Protein AF-A0A3P4AUS5-F1 (afdb_monomer)

Sequence (154 aa):
MVVGLLFYLLLSRSGPLGFLNLLYTPWAMVLAEATLAFPLIAAFVLSGARGRVEEVRLLVRSLGGKERHVLPTLLAESRRTLAAALAAGFGGAISEVGAATLVGGDIRHHTRVLTTAIVVETRMGELQAALALGAVLLGIALLVTAFLVILERE

Organism: Thermus thermophilus (NCBI:txid274)

pLDDT: mean 90.95, std 5.17, range [55.0, 97.75]

Radius of gyration: 19.92 Å; Cα contacts (8 Å, |Δi|>4): 183; chains: 1; bounding box: 56×40×46 Å

Mean predicted aligned error: 5.16 Å

Solvent-accessible surface area (backbone atoms only — not comparable to full-atom values): 7970 Å² total; per-residue (Å²): 84,71,64,15,52,51,50,32,53,35,28,32,79,91,20,94,48,13,91,69,65,42,56,51,30,61,68,44,28,51,54,49,42,48,62,62,22,43,64,54,24,49,51,41,38,52,65,64,39,67,78,45,55,62,57,44,43,51,54,36,47,75,73,73,45,57,78,84,54,33,60,61,49,44,52,65,73,37,45,43,41,47,32,53,16,48,41,52,20,47,58,54,43,74,67,50,39,48,30,43,40,59,23,12,62,54,35,81,98,69,32,50,44,71,58,45,47,30,53,50,30,48,72,73,65,40,50,69,61,18,49,52,49,48,53,52,51,49,51,52,53,50,52,54,43,51,52,37,54,52,64,42,72,110

Secondary structure (DSSP, 8-state):
-HHHHHHHHHHSTTSTTGGG--TTSHHHHHHHHHHHHHHHHHHHHHHHHTTHHHHHHHHHHHTT--GGGHHHHHHHHTHHHHHHHHHHHHHHHHT--HHHHHHHTT-TTTT--HHHHHHHHHHHT-HHHHHHHHHHHHHHHHHHHHHHHHHHH-

Structure (mmCIF, N/CA/C/O backbone):
data_AF-A0A3P4AUS5-F1
#
_entry.id   AF-A0A3P4AUS5-F1
#
loop_
_atom_site.group_PDB
_atom_site.id
_atom_site.type_symbol
_atom_site.label_atom_id
_atom_site.label_alt_id
_atom_site.label_comp_id
_atom_site.label_asym_id
_atom_site.label_entity_id
_atom_site.label_seq_id
_atom_site.pdbx_PDB_ins_code
_atom_site.Cartn_x
_atom_site.Cartn_y
_atom_site.Cartn_z
_atom_site.occupancy
_atom_site.B_iso_or_equiv
_atom_site.auth_seq_id
_atom_site.auth_comp_id
_atom_site.auth_asym_id
_atom_site.auth_atom_id
_atom_site.pdbx_PDB_model_num
ATOM 1 N N . MET A 1 1 ? 8.077 -9.382 -1.135 1.00 78.38 1 MET A N 1
ATOM 2 C CA . MET A 1 1 ? 8.460 -10.448 -2.119 1.00 78.38 1 MET A CA 1
ATOM 3 C C . MET A 1 1 ? 7.556 -11.686 -2.137 1.00 78.38 1 MET A C 1
ATOM 5 O O . MET A 1 1 ? 7.033 -11.974 -3.205 1.00 78.38 1 MET A O 1
ATOM 9 N N . VAL A 1 2 ? 7.356 -12.426 -1.032 1.00 90.94 2 VAL A N 1
ATOM 10 C CA . VAL A 1 2 ? 6.570 -13.690 -1.053 1.00 90.94 2 VAL A CA 1
ATOM 11 C C . VAL A 1 2 ? 5.146 -13.488 -1.582 1.00 90.94 2 VAL A C 1
ATOM 13 O O . VAL A 1 2 ? 4.702 -14.241 -2.441 1.00 90.94 2 VAL A O 1
ATOM 16 N N . VAL A 1 3 ? 4.461 -12.427 -1.144 1.00 90.44 3 VAL A N 1
ATOM 17 C CA . VAL A 1 3 ? 3.119 -12.086 -1.650 1.00 90.44 3 VAL A CA 1
ATOM 18 C C . VAL A 1 3 ? 3.142 -11.812 -3.156 1.00 90.44 3 VAL A C 1
ATOM 20 O O . VAL A 1 3 ? 2.309 -12.336 -3.881 1.00 90.44 3 VAL A O 1
ATOM 23 N N . GLY A 1 4 ? 4.137 -11.073 -3.654 1.00 90.50 4 GLY A N 1
ATOM 24 C CA . GLY A 1 4 ? 4.303 -10.827 -5.089 1.00 90.50 4 GLY A CA 1
ATOM 25 C C . GLY A 1 4 ? 4.496 -12.107 -5.905 1.00 90.50 4 GLY A C 1
ATOM 26 O O . GLY A 1 4 ? 3.896 -12.253 -6.965 1.00 90.50 4 GLY A O 1
ATOM 27 N N . LEU A 1 5 ? 5.280 -13.062 -5.391 1.00 93.19 5 LEU A N 1
ATOM 28 C CA . LEU A 1 5 ? 5.452 -14.373 -6.023 1.00 93.19 5 LEU A CA 1
ATOM 29 C C . LEU A 1 5 ? 4.144 -15.170 -6.027 1.00 93.19 5 LEU A C 1
ATOM 31 O O . LEU A 1 5 ? 3.797 -15.776 -7.035 1.00 93.19 5 LEU A O 1
ATOM 35 N N . LEU A 1 6 ? 3.403 -15.147 -4.921 1.00 93.50 6 LEU A N 1
ATOM 36 C CA . LEU A 1 6 ? 2.103 -15.802 -4.826 1.00 93.50 6 LEU A CA 1
ATOM 37 C C . LEU A 1 6 ? 1.121 -15.226 -5.855 1.00 93.50 6 LEU A C 1
ATOM 39 O O . LEU A 1 6 ? 0.515 -15.986 -6.605 1.00 93.50 6 LEU A O 1
ATOM 43 N N . PHE A 1 7 ? 1.027 -13.899 -5.964 1.00 93.44 7 PHE A N 1
ATOM 44 C CA . PHE A 1 7 ? 0.210 -13.244 -6.989 1.00 93.44 7 PHE A CA 1
ATOM 45 C C . PHE A 1 7 ? 0.673 -13.599 -8.404 1.00 93.44 7 PHE A C 1
ATOM 47 O O . PHE A 1 7 ? -0.159 -13.935 -9.242 1.00 93.44 7 PHE A O 1
ATOM 54 N N . TYR A 1 8 ? 1.984 -13.597 -8.662 1.00 92.75 8 TYR A N 1
ATOM 55 C CA . TYR A 1 8 ? 2.539 -14.019 -9.946 1.00 92.75 8 TYR A CA 1
ATOM 56 C C . TYR A 1 8 ? 2.117 -15.450 -10.305 1.00 92.75 8 TYR A C 1
ATOM 58 O O . TYR A 1 8 ? 1.628 -15.682 -11.404 1.00 92.75 8 TYR A O 1
ATOM 66 N N . LEU A 1 9 ? 2.241 -16.408 -9.381 1.00 93.38 9 LEU A N 1
ATOM 67 C CA . LEU A 1 9 ? 1.859 -17.804 -9.618 1.00 93.38 9 LEU A CA 1
ATOM 68 C C . LEU A 1 9 ? 0.351 -17.977 -9.829 1.00 93.38 9 LEU A C 1
ATOM 70 O O . LEU A 1 9 ? -0.054 -18.780 -10.665 1.00 93.38 9 LEU A O 1
ATOM 74 N N . LEU A 1 10 ? -0.479 -17.222 -9.103 1.00 93.00 10 LEU A N 1
ATOM 75 C CA . LEU A 1 10 ? -1.935 -17.276 -9.246 1.00 93.00 10 LEU A CA 1
ATOM 76 C C . LEU A 1 10 ? -2.414 -16.706 -10.587 1.00 93.00 10 LEU A C 1
ATOM 78 O O . LEU A 1 10 ? -3.289 -17.299 -11.216 1.00 93.00 10 LEU A O 1
ATOM 82 N N . LEU A 1 11 ? -1.853 -15.567 -10.998 1.00 91.62 11 LEU A N 1
ATOM 83 C CA . LEU A 1 11 ? -2.266 -14.784 -12.170 1.00 91.62 11 LEU A CA 1
ATOM 84 C C . LEU A 1 11 ? -1.511 -15.146 -13.452 1.00 91.62 11 LEU A C 1
ATOM 86 O O . LEU A 1 11 ? -1.905 -14.715 -14.537 1.00 91.62 11 LEU A O 1
ATOM 90 N N . SER A 1 12 ? -0.419 -15.904 -13.344 1.00 91.19 12 SER A N 1
ATOM 91 C CA . SER A 1 12 ? 0.294 -16.448 -14.498 1.00 91.19 12 SER A CA 1
ATOM 92 C C . SER A 1 12 ? -0.643 -17.294 -15.356 1.00 91.19 12 SER A C 1
ATOM 94 O O . SER A 1 12 ? -1.617 -17.857 -14.862 1.00 91.19 12 SER A O 1
ATOM 96 N N . ARG A 1 13 ? -0.336 -17.423 -16.650 1.00 86.44 13 ARG A N 1
ATOM 97 C CA . ARG A 1 13 ? -1.149 -18.191 -17.611 1.00 86.44 13 ARG A CA 1
ATOM 98 C C . ARG A 1 13 ? -1.432 -19.626 -17.167 1.00 86.44 13 ARG A C 1
ATOM 100 O O . ARG A 1 13 ? -2.506 -20.137 -17.451 1.00 86.44 13 ARG A O 1
ATOM 107 N N . SER A 1 14 ? -0.483 -20.253 -16.478 1.00 85.88 14 SER A N 1
ATOM 108 C CA . SER A 1 14 ? -0.623 -21.615 -15.942 1.00 85.88 14 SER A CA 1
ATOM 109 C C . SER A 1 14 ? -1.235 -21.652 -14.535 1.00 85.88 14 SER A C 1
ATOM 111 O O . SER A 1 14 ? -1.387 -22.724 -13.956 1.00 85.88 14 SER A O 1
ATOM 113 N N . GLY A 1 15 ? -1.523 -20.486 -13.961 1.00 90.12 15 GLY A N 1
ATOM 114 C CA . GLY A 1 15 ? -2.095 -20.321 -12.637 1.00 90.12 15 GLY A CA 1
ATOM 115 C C . GLY A 1 15 ? -3.618 -20.476 -12.627 1.00 90.12 15 GLY A C 1
ATOM 116 O O . GLY A 1 15 ? -4.277 -20.303 -13.655 1.00 90.12 15 GLY A O 1
ATOM 117 N N . PRO A 1 16 ? -4.211 -20.751 -11.454 1.00 90.75 16 PRO A N 1
ATOM 118 C CA . PRO A 1 16 ? -5.655 -20.944 -11.301 1.00 90.75 16 PRO A CA 1
ATOM 119 C C . PRO A 1 16 ? -6.488 -19.720 -11.707 1.00 90.75 16 PRO A C 1
ATOM 121 O O . PRO A 1 16 ? -7.627 -19.875 -12.136 1.00 90.75 16 PRO A O 1
ATOM 124 N N . LEU A 1 17 ? -5.932 -18.508 -11.593 1.00 91.50 17 LEU A N 1
ATOM 125 C CA . LEU A 1 17 ? -6.570 -17.248 -11.991 1.00 91.50 17 LEU A CA 1
ATOM 126 C C . LEU A 1 17 ? -6.002 -16.699 -13.311 1.00 91.50 17 LEU A C 1
ATOM 128 O O . LEU A 1 17 ? -6.302 -15.566 -13.689 1.00 91.50 17 LEU A O 1
ATOM 132 N N . GLY A 1 18 ? -5.213 -17.494 -14.042 1.00 87.12 18 GLY A N 1
ATOM 133 C CA . GLY A 1 18 ? -4.581 -17.090 -15.300 1.00 87.12 18 GLY A CA 1
ATOM 134 C C . GLY A 1 18 ? -5.572 -16.699 -16.397 1.00 87.12 18 GLY A C 1
ATOM 135 O O . GLY A 1 18 ? -5.265 -15.856 -17.239 1.00 87.12 18 GLY A O 1
ATOM 136 N N . PHE A 1 19 ? -6.797 -17.235 -16.351 1.00 90.25 19 PHE A N 1
ATOM 137 C CA . PHE A 1 19 ? -7.873 -16.892 -17.287 1.00 90.25 19 PHE A CA 1
ATOM 138 C C . PHE A 1 19 ? -8.279 -15.408 -17.234 1.00 90.25 19 PHE A C 1
ATOM 140 O O . PHE A 1 19 ? -8.819 -14.890 -18.210 1.00 90.25 19 PHE A O 1
ATOM 147 N N . LEU A 1 20 ? -7.995 -14.709 -16.127 1.00 89.56 20 LEU A N 1
ATOM 148 C CA . LEU A 1 20 ? -8.304 -13.287 -15.966 1.00 89.56 20 LEU A CA 1
ATOM 149 C C . LEU A 1 20 ? -7.349 -12.369 -16.745 1.00 89.56 20 LEU A C 1
ATOM 151 O O . LEU A 1 20 ? -7.676 -11.202 -16.934 1.00 89.56 20 LEU A O 1
ATOM 155 N N . ASN A 1 21 ? -6.186 -12.863 -17.195 1.00 88.50 21 ASN A N 1
ATOM 156 C CA . ASN A 1 21 ? -5.168 -12.085 -17.924 1.00 88.50 21 ASN A CA 1
ATOM 157 C C . ASN A 1 21 ? -4.789 -10.746 -17.247 1.00 88.50 21 ASN A C 1
ATOM 159 O O . ASN A 1 21 ? -4.479 -9.763 -17.913 1.00 88.50 21 ASN A O 1
ATOM 163 N N . LEU A 1 22 ? -4.815 -10.708 -15.912 1.00 90.62 22 LEU A N 1
ATOM 164 C CA . LEU A 1 22 ? -4.553 -9.503 -15.116 1.00 90.62 22 LEU A CA 1
ATOM 165 C C . LEU A 1 22 ? -3.063 -9.291 -14.799 1.00 90.62 22 LEU A C 1
ATOM 167 O O . LEU A 1 22 ? -2.695 -8.234 -14.288 1.00 90.62 22 LEU A O 1
ATOM 171 N N . LEU A 1 23 ? -2.195 -10.269 -15.067 1.00 90.81 23 LEU A N 1
ATOM 172 C CA . LEU A 1 23 ? -0.756 -10.119 -14.845 1.00 90.81 23 LEU A CA 1
ATOM 173 C C . LEU A 1 23 ? -0.194 -8.974 -15.709 1.00 90.81 23 LEU A C 1
ATOM 175 O O . LEU A 1 23 ? -0.603 -8.811 -16.855 1.00 90.81 23 LEU A O 1
ATOM 179 N N . TYR A 1 24 ? 0.742 -8.194 -15.162 1.00 92.56 24 TYR A N 1
ATOM 180 C CA . TYR A 1 24 ? 1.310 -6.995 -15.794 1.00 92.56 24 TYR A CA 1
ATOM 181 C C . TYR A 1 24 ? 0.316 -5.851 -16.017 1.00 92.56 24 TYR A C 1
ATOM 183 O O . TYR A 1 24 ? 0.500 -5.022 -16.907 1.00 92.56 24 TYR A O 1
ATOM 191 N N . THR A 1 25 ? -0.715 -5.771 -15.173 1.00 93.56 25 THR A N 1
ATOM 192 C CA . THR A 1 25 ? -1.649 -4.641 -15.142 1.00 93.56 25 THR A CA 1
ATOM 193 C C . THR A 1 25 ? -1.541 -3.863 -13.826 1.00 93.56 25 THR A C 1
ATOM 195 O O . THR A 1 25 ? -1.232 -4.457 -12.785 1.00 93.56 25 THR A O 1
ATOM 198 N N . PRO A 1 26 ? -1.875 -2.556 -13.819 1.00 92.81 26 PRO A N 1
ATOM 199 C CA . PRO A 1 26 ? -1.961 -1.772 -12.586 1.00 92.81 26 PRO A CA 1
ATOM 200 C C . PRO A 1 26 ? -2.940 -2.365 -11.563 1.00 92.81 26 PRO A C 1
ATOM 202 O O . PRO A 1 26 ? -2.703 -2.296 -10.362 1.00 92.81 26 PRO A O 1
ATOM 205 N N . TRP A 1 27 ? -4.016 -3.011 -12.023 1.00 93.44 27 TRP A N 1
ATOM 206 C CA . TRP A 1 27 ? -4.994 -3.658 -11.145 1.00 93.44 27 TRP A CA 1
ATOM 207 C C . TRP A 1 27 ? -4.382 -4.784 -10.316 1.00 93.44 27 TRP A C 1
ATOM 209 O O . TRP A 1 27 ? -4.601 -4.849 -9.107 1.00 93.44 27 TRP A O 1
ATOM 219 N N . ALA A 1 28 ? -3.581 -5.650 -10.938 1.00 93.25 28 ALA A N 1
ATOM 220 C CA . ALA A 1 28 ? -2.899 -6.712 -10.209 1.00 93.25 28 ALA A CA 1
ATOM 221 C C . ALA A 1 28 ? -1.865 -6.155 -9.217 1.00 93.25 28 ALA A C 1
ATOM 223 O O . ALA A 1 28 ? -1.732 -6.696 -8.118 1.00 93.25 28 ALA A O 1
ATOM 224 N N . MET A 1 29 ? -1.183 -5.057 -9.567 1.00 94.12 29 MET A N 1
ATOM 225 C CA . MET A 1 29 ? -0.257 -4.371 -8.658 1.00 94.12 29 MET A CA 1
ATOM 226 C C . MET A 1 29 ? -0.979 -3.849 -7.413 1.00 94.12 29 MET A C 1
ATOM 228 O O . MET A 1 29 ? -0.569 -4.169 -6.300 1.00 94.12 29 MET A O 1
ATOM 232 N N . VAL A 1 30 ? -2.100 -3.141 -7.591 1.00 94.12 30 VAL A N 1
ATOM 233 C CA . VAL A 1 30 ? -2.903 -2.607 -6.478 1.00 94.12 30 VAL A CA 1
ATOM 234 C C . VAL A 1 30 ? -3.386 -3.724 -5.555 1.00 94.12 30 VAL A C 1
ATOM 236 O O . VAL A 1 30 ? -3.314 -3.580 -4.339 1.00 94.12 30 VAL A O 1
ATOM 239 N N . LEU A 1 31 ? -3.841 -4.859 -6.095 1.00 94.31 31 LEU A N 1
ATOM 240 C CA . LEU A 1 31 ? -4.274 -5.993 -5.270 1.00 94.31 31 LEU A CA 1
ATOM 241 C C . LEU A 1 31 ? -3.119 -6.607 -4.467 1.00 94.31 31 LEU A C 1
ATOM 243 O O . LEU A 1 31 ? -3.293 -6.939 -3.290 1.00 94.31 31 LEU A O 1
ATOM 247 N N . ALA A 1 32 ? -1.942 -6.745 -5.080 1.00 93.62 32 ALA A N 1
ATOM 248 C CA . ALA A 1 32 ? -0.761 -7.270 -4.404 1.00 93.62 32 ALA A CA 1
ATOM 249 C C . ALA A 1 32 ? -0.287 -6.329 -3.282 1.00 93.62 32 ALA A C 1
ATOM 251 O O . ALA A 1 32 ? -0.023 -6.784 -2.167 1.00 93.62 32 ALA A O 1
ATOM 252 N N . GLU A 1 33 ? -0.235 -5.021 -3.545 1.00 93.94 33 GLU A N 1
ATOM 253 C CA . GLU A 1 33 ? 0.137 -4.000 -2.559 1.00 93.94 33 GLU A CA 1
ATOM 254 C C . GLU A 1 33 ? -0.900 -3.870 -1.441 1.00 93.94 33 GLU A C 1
ATOM 256 O O . GLU A 1 33 ? -0.534 -3.836 -0.268 1.00 93.94 33 GLU A O 1
ATOM 261 N N . ALA A 1 34 ? -2.195 -3.893 -1.766 1.00 94.69 34 ALA A N 1
ATOM 262 C CA . ALA A 1 34 ? -3.262 -3.881 -0.770 1.00 94.69 34 ALA A CA 1
ATOM 263 C C . ALA A 1 34 ? -3.166 -5.095 0.161 1.00 94.69 34 ALA A C 1
ATOM 265 O O . ALA A 1 34 ? -3.301 -4.952 1.374 1.00 94.69 34 ALA A O 1
ATOM 266 N N . THR A 1 35 ? -2.864 -6.278 -0.383 1.00 94.81 35 THR A N 1
ATOM 267 C CA . THR A 1 35 ? -2.675 -7.499 0.416 1.00 94.81 35 THR A CA 1
ATOM 268 C C . THR A 1 35 ? -1.482 -7.382 1.367 1.00 94.81 35 THR A C 1
ATOM 270 O O . THR A 1 35 ? -1.540 -7.885 2.488 1.00 94.81 35 THR A O 1
ATOM 273 N N . LEU A 1 36 ? -0.410 -6.700 0.953 1.00 91.94 36 LEU A N 1
ATOM 274 C CA . LEU A 1 36 ? 0.758 -6.433 1.798 1.00 91.94 36 LEU A CA 1
ATOM 275 C C . LEU A 1 36 ? 0.479 -5.382 2.879 1.00 91.94 36 LEU A C 1
ATOM 277 O O . LEU A 1 36 ? 0.875 -5.566 4.029 1.00 91.94 36 LEU A O 1
ATOM 281 N N . ALA A 1 37 ? -0.215 -4.300 2.528 1.00 93.31 37 ALA A N 1
ATOM 282 C CA . ALA A 1 37 ? -0.524 -3.211 3.449 1.00 93.31 37 ALA A CA 1
ATOM 283 C C . ALA A 1 37 ? -1.621 -3.585 4.460 1.00 93.31 37 ALA A C 1
ATOM 285 O O . ALA A 1 37 ? -1.609 -3.104 5.594 1.00 93.31 37 ALA A O 1
ATOM 286 N N . PHE A 1 38 ? -2.554 -4.464 4.084 1.00 94.56 38 PHE A N 1
ATOM 287 C CA . PHE A 1 38 ? -3.702 -4.851 4.903 1.00 94.56 38 PHE A CA 1
ATOM 288 C C . PHE A 1 38 ? -3.347 -5.332 6.320 1.00 94.56 38 PHE A C 1
ATOM 290 O O . PHE A 1 38 ? -3.880 -4.752 7.267 1.00 94.56 38 PHE A O 1
ATOM 297 N N . PRO A 1 39 ? -2.467 -6.335 6.535 1.00 93.12 39 PRO A N 1
ATOM 298 C CA . PRO A 1 39 ? -2.155 -6.806 7.885 1.00 93.12 39 PRO A CA 1
ATOM 299 C C . PRO A 1 39 ? -1.489 -5.726 8.741 1.00 93.12 39 PRO A C 1
ATOM 301 O O . PRO A 1 39 ? -1.735 -5.671 9.945 1.00 93.12 39 PRO A O 1
ATOM 304 N N . LEU A 1 40 ? -0.692 -4.844 8.128 1.00 91.50 40 LEU A N 1
ATOM 305 C CA . LEU A 1 40 ? -0.062 -3.726 8.820 1.00 91.50 40 LEU A CA 1
ATOM 306 C C . LEU A 1 40 ? -1.127 -2.738 9.310 1.00 91.50 40 LEU A C 1
ATOM 308 O O . LEU A 1 40 ? -1.212 -2.467 10.505 1.00 91.50 40 LEU A O 1
ATOM 312 N N . ILE A 1 41 ? -2.002 -2.276 8.414 1.00 93.69 41 ILE A N 1
ATOM 313 C CA . ILE A 1 41 ? -3.101 -1.362 8.756 1.00 93.69 41 ILE A CA 1
ATOM 314 C C . ILE A 1 41 ? -4.016 -2.002 9.808 1.00 93.69 41 ILE A C 1
ATOM 316 O O . ILE A 1 41 ? -4.331 -1.377 10.820 1.00 93.69 41 ILE A O 1
ATOM 320 N N . ALA A 1 42 ? -4.402 -3.266 9.617 1.00 92.19 42 ALA A N 1
ATOM 321 C CA . ALA A 1 42 ? -5.268 -3.993 10.537 1.00 92.19 42 ALA A CA 1
ATOM 322 C C . ALA A 1 42 ? -4.656 -4.103 11.941 1.00 92.19 42 ALA A C 1
ATOM 324 O O . ALA A 1 42 ? -5.361 -3.891 12.926 1.00 92.19 42 ALA A O 1
ATOM 325 N N . ALA A 1 43 ? -3.353 -4.380 12.050 1.00 90.75 43 ALA A N 1
ATOM 326 C CA . ALA A 1 43 ? -2.664 -4.445 13.335 1.00 90.75 43 ALA A CA 1
ATOM 327 C C . ALA A 1 43 ? -2.689 -3.096 14.073 1.00 90.75 43 ALA A C 1
ATOM 329 O O . ALA A 1 43 ? -3.003 -3.058 15.265 1.00 90.75 43 ALA A O 1
ATOM 330 N N . PHE A 1 44 ? -2.427 -1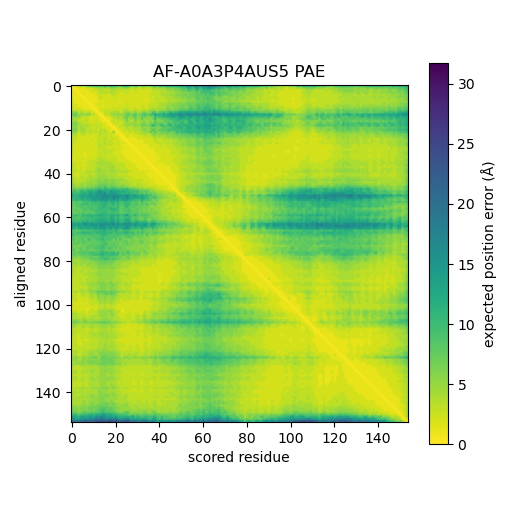.990 13.370 1.00 89.50 44 PHE A N 1
ATOM 331 C CA . PHE A 1 44 ? -2.479 -0.645 13.950 1.00 89.50 44 PHE A CA 1
ATOM 332 C C . PHE A 1 44 ? -3.894 -0.258 14.393 1.00 89.50 44 PHE A C 1
ATOM 334 O O . PHE A 1 44 ? -4.081 0.215 15.517 1.00 89.50 44 PHE A O 1
ATOM 341 N N . VAL A 1 45 ? -4.899 -0.518 13.553 1.00 89.38 45 VAL A N 1
ATOM 342 C CA . VAL A 1 45 ? -6.307 -0.256 13.887 1.00 89.38 45 VAL A CA 1
ATOM 343 C C . VAL A 1 45 ? -6.737 -1.074 15.099 1.00 89.38 45 VAL A C 1
ATOM 345 O O . VAL A 1 45 ? -7.304 -0.521 16.037 1.00 89.38 45 VAL A O 1
ATOM 348 N N . LEU A 1 46 ? -6.431 -2.374 15.127 1.00 87.44 46 LEU A N 1
ATOM 349 C CA . LEU A 1 46 ? -6.809 -3.244 16.237 1.00 87.44 46 LEU A CA 1
ATOM 350 C C . LEU A 1 46 ? -6.120 -2.817 17.540 1.00 87.44 46 LEU A C 1
ATOM 352 O O . LEU A 1 46 ? -6.753 -2.822 18.594 1.00 87.44 46 LEU A O 1
ATOM 356 N N . SER A 1 47 ? -4.849 -2.414 17.470 1.00 86.44 47 SER A N 1
ATOM 357 C CA . SER A 1 47 ? -4.095 -1.917 18.624 1.00 86.44 47 SER A CA 1
ATOM 358 C C . SER A 1 47 ? -4.734 -0.660 19.223 1.00 86.44 47 SER A C 1
ATOM 360 O O . SER A 1 47 ? -4.983 -0.613 20.427 1.00 86.44 47 SER A O 1
ATOM 362 N N . GLY A 1 48 ? -5.085 0.329 18.394 1.00 82.69 48 GLY A N 1
ATOM 363 C CA . GLY A 1 48 ? -5.680 1.576 18.886 1.00 82.69 48 GLY A CA 1
ATOM 364 C C . GLY A 1 48 ? -7.182 1.508 19.189 1.00 82.69 48 GLY A C 1
ATOM 365 O O . GLY A 1 48 ? -7.681 2.336 19.952 1.00 82.69 48 GLY A O 1
ATOM 366 N N . ALA A 1 49 ? -7.911 0.530 18.640 1.00 82.81 49 ALA A N 1
ATOM 367 C CA . ALA A 1 49 ? -9.348 0.368 18.876 1.00 82.81 49 ALA A CA 1
ATOM 368 C C . ALA A 1 49 ? -9.680 -0.481 20.115 1.00 82.81 49 ALA A C 1
ATOM 370 O O . ALA A 1 49 ? -10.729 -0.269 20.717 1.00 82.81 49 ALA A O 1
ATOM 371 N N . ARG A 1 50 ? -8.809 -1.415 20.533 1.00 80.38 50 ARG A N 1
ATOM 372 C CA . ARG A 1 50 ? -9.086 -2.382 21.621 1.00 80.38 50 ARG A CA 1
ATOM 373 C C . ARG A 1 50 ? -9.616 -1.757 22.915 1.00 80.38 50 ARG A C 1
ATOM 375 O O . ARG A 1 50 ? -10.501 -2.341 23.527 1.00 80.38 50 ARG A O 1
ATOM 382 N N . GLY A 1 51 ? -9.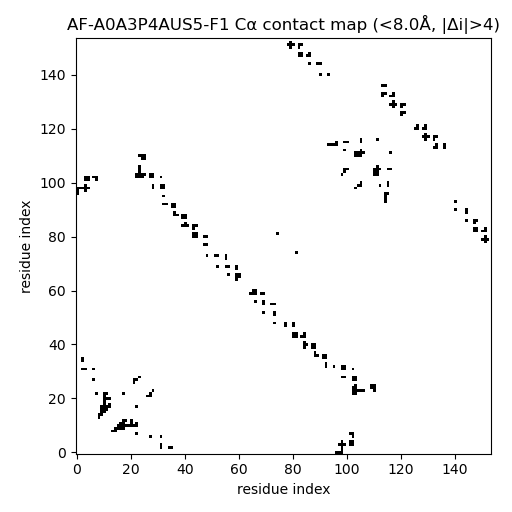111 -0.588 23.313 1.00 74.25 51 GLY A N 1
ATOM 383 C CA . GLY A 1 51 ? -9.585 0.115 24.513 1.00 74.25 51 GLY A CA 1
ATOM 384 C C . GLY A 1 51 ? -10.904 0.874 24.326 1.00 74.25 51 GLY A C 1
ATOM 385 O O . GLY A 1 51 ? -11.639 1.056 25.286 1.00 74.25 51 GLY A O 1
ATOM 386 N N . ARG A 1 52 ? -11.232 1.281 23.093 1.00 82.62 52 ARG A N 1
ATOM 387 C CA . ARG A 1 52 ? -12.374 2.162 22.789 1.00 82.62 52 ARG A CA 1
ATOM 388 C C . ARG A 1 52 ? -13.657 1.431 22.422 1.00 82.62 52 ARG A C 1
ATOM 390 O O . ARG A 1 52 ? -14.731 2.012 22.517 1.00 82.62 52 ARG A O 1
ATOM 397 N N . VAL A 1 53 ? -13.568 0.173 21.988 1.00 85.19 53 VAL A N 1
ATOM 398 C CA . VAL A 1 53 ? -14.742 -0.592 21.528 1.00 85.19 53 VAL A CA 1
ATOM 399 C C . VAL A 1 53 ? -15.827 -0.658 22.604 1.00 85.19 53 VAL A C 1
ATOM 401 O O . VAL A 1 53 ? -16.992 -0.410 22.298 1.00 85.19 53 VAL A O 1
ATOM 404 N N . GLU A 1 54 ? -15.459 -0.960 23.851 1.00 85.19 54 GLU A N 1
ATO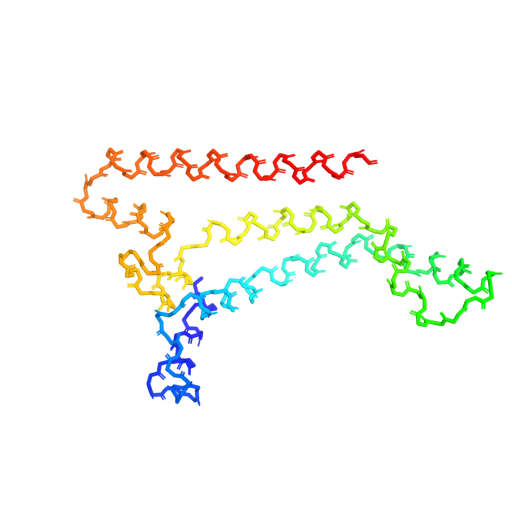M 405 C CA . GLU A 1 54 ? -16.444 -1.095 24.929 1.00 85.19 54 GLU A CA 1
ATOM 406 C C . GLU A 1 54 ? -17.016 0.267 25.355 1.00 85.19 54 GLU A C 1
ATOM 408 O O . GLU A 1 54 ? -18.227 0.390 25.528 1.00 85.19 54 GLU A O 1
ATOM 413 N N . GLU A 1 55 ? -16.188 1.315 25.418 1.00 87.69 55 GLU A N 1
ATOM 414 C CA . GLU A 1 55 ? -16.635 2.687 25.711 1.00 87.69 55 GLU A CA 1
ATOM 415 C C . GLU A 1 55 ? -17.650 3.191 24.674 1.00 87.69 55 GLU A C 1
ATOM 417 O O . GLU A 1 55 ? -18.745 3.629 25.034 1.00 87.69 55 GLU A O 1
ATOM 422 N N . VAL A 1 56 ? -17.335 3.053 23.381 1.00 89.19 56 VAL A N 1
ATOM 423 C CA . VAL A 1 56 ? -18.230 3.448 22.281 1.00 89.19 56 VAL A CA 1
ATO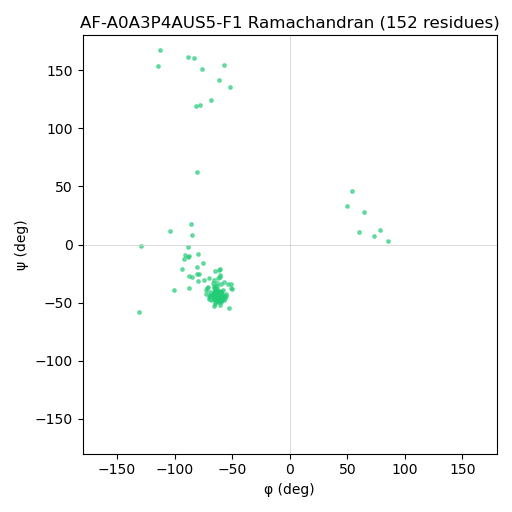M 424 C C . VAL A 1 56 ? -19.524 2.640 22.316 1.00 89.19 56 VAL A C 1
ATOM 426 O O . VAL A 1 56 ? -20.610 3.177 22.091 1.00 89.19 56 VAL A O 1
ATOM 429 N N . ARG A 1 57 ? -19.444 1.341 22.620 1.00 89.44 57 ARG A N 1
ATOM 430 C CA . ARG A 1 57 ? -20.624 0.476 22.708 1.00 89.44 57 ARG A CA 1
ATOM 431 C C . ARG A 1 57 ? -21.556 0.896 23.844 1.00 89.44 57 ARG A C 1
ATOM 433 O O . ARG A 1 57 ? -22.772 0.917 23.642 1.00 89.44 57 ARG A O 1
ATOM 440 N N . LEU A 1 58 ? -21.005 1.257 25.004 1.00 90.50 58 LEU A N 1
ATOM 441 C CA . LEU A 1 58 ? -21.767 1.782 26.139 1.00 90.50 58 LEU A CA 1
ATOM 442 C C . LEU A 1 58 ? -22.415 3.133 25.806 1.00 90.50 58 LEU A C 1
ATOM 444 O O . LEU A 1 58 ? -23.606 3.303 26.065 1.00 90.50 58 LEU A O 1
ATOM 448 N N . LEU A 1 59 ? -21.679 4.047 25.167 1.00 90.56 59 LEU A N 1
ATOM 449 C CA . LEU A 1 59 ? -22.182 5.344 24.689 1.00 90.56 59 LEU A CA 1
ATOM 450 C C . LEU A 1 59 ? -23.334 5.200 23.689 1.00 90.56 59 LEU A C 1
ATOM 452 O O . LEU A 1 59 ? -24.372 5.847 23.815 1.00 90.56 59 LEU A O 1
ATOM 456 N N . VAL A 1 60 ? -23.186 4.318 22.700 1.00 92.50 60 VAL A N 1
ATOM 457 C CA . VAL A 1 60 ? -24.241 4.072 21.710 1.00 92.50 60 VAL A CA 1
ATOM 458 C C . VAL A 1 60 ? -25.493 3.517 22.386 1.00 92.50 60 VAL A C 1
ATOM 460 O O . VAL A 1 60 ? -26.595 3.948 22.057 1.00 92.50 60 VAL A O 1
ATOM 463 N N . ARG A 1 61 ? -25.349 2.597 23.349 1.00 92.00 61 ARG A N 1
ATOM 464 C CA . ARG A 1 61 ? -26.491 2.021 24.077 1.00 92.00 61 ARG A CA 1
ATOM 465 C C . ARG A 1 61 ? -27.172 3.024 25.004 1.00 92.00 61 ARG A C 1
ATOM 467 O O . ARG A 1 61 ? -28.399 3.035 25.052 1.00 92.00 61 ARG A O 1
ATOM 474 N N . SER A 1 62 ? -26.416 3.866 25.710 1.00 92.25 62 SER A N 1
ATOM 475 C CA . SER A 1 62 ? -26.980 4.866 26.630 1.00 92.25 62 SER A CA 1
ATOM 476 C C . SER A 1 62 ? -27.802 5.934 25.902 1.00 92.25 62 SER A C 1
ATOM 478 O O . SER A 1 62 ? -28.800 6.409 26.436 1.00 92.25 62 SER A O 1
ATOM 480 N N . LEU A 1 63 ? -27.449 6.240 24.651 1.00 91.75 63 LEU A N 1
ATOM 481 C CA . LEU A 1 63 ? -28.187 7.149 23.768 1.00 91.75 63 LEU A CA 1
ATOM 482 C C . LEU A 1 63 ? -29.349 6.470 23.008 1.00 91.75 63 LEU A C 1
ATOM 484 O O . LEU A 1 63 ? -29.936 7.072 22.111 1.00 91.75 63 LEU A O 1
ATOM 488 N N . GLY A 1 64 ? -29.689 5.214 23.329 1.00 91.50 64 GLY A N 1
ATOM 489 C CA . GLY A 1 64 ? -30.774 4.462 22.678 1.00 91.50 64 GLY A CA 1
ATOM 490 C C . GLY A 1 64 ? -30.419 3.884 21.299 1.00 91.50 64 GLY A C 1
ATOM 491 O O . GLY A 1 64 ? -31.292 3.434 20.551 1.00 91.50 64 GLY A O 1
ATOM 492 N N . GLY A 1 65 ? -29.137 3.884 20.936 1.00 89.62 65 GLY A N 1
ATOM 493 C CA . GLY A 1 65 ? -28.626 3.344 19.684 1.00 89.62 65 GLY A CA 1
ATOM 494 C C . GLY A 1 65 ? -28.546 1.812 19.658 1.00 89.62 65 GLY A C 1
ATOM 495 O O . GLY A 1 65 ? -28.356 1.130 20.661 1.00 89.62 65 GLY A O 1
ATOM 496 N N . LYS A 1 66 ? -28.674 1.252 18.450 1.00 91.31 66 LYS A N 1
ATOM 497 C CA . LYS A 1 66 ? -28.507 -0.187 18.151 1.00 91.31 66 LYS A CA 1
ATOM 498 C C . LYS A 1 66 ? -27.053 -0.545 17.820 1.00 91.31 66 LYS A C 1
ATOM 500 O O . LYS A 1 66 ? -26.313 0.315 17.355 1.00 91.31 66 LYS A O 1
ATOM 505 N N . GLU A 1 67 ? -26.703 -1.830 17.910 1.00 88.56 67 GLU A N 1
ATOM 506 C CA . GLU A 1 67 ? -25.354 -2.373 17.637 1.00 88.56 67 GLU A CA 1
ATOM 507 C C . GLU A 1 67 ? -24.758 -1.932 16.282 1.00 88.56 67 GLU A C 1
ATOM 509 O O . GLU A 1 67 ? -23.570 -1.655 16.173 1.00 88.56 67 GLU A O 1
ATOM 514 N N . ARG A 1 68 ? -25.594 -1.767 15.249 1.00 91.25 68 ARG A N 1
ATOM 515 C CA . ARG A 1 68 ? -25.177 -1.276 13.921 1.00 91.25 68 ARG A CA 1
ATOM 516 C C . ARG A 1 68 ? -24.566 0.134 13.913 1.00 91.25 68 ARG A C 1
ATOM 518 O O . ARG A 1 68 ? -23.880 0.473 12.958 1.00 91.25 68 ARG A O 1
ATOM 525 N N . HIS A 1 69 ? -24.825 0.951 14.937 1.00 89.69 69 HIS A N 1
ATOM 526 C CA . HIS A 1 69 ? -24.242 2.291 15.059 1.00 89.69 69 HIS A CA 1
ATOM 527 C C . HIS A 1 69 ? -22.891 2.270 15.788 1.00 89.69 69 HIS A C 1
ATOM 529 O O . HIS A 1 69 ? -22.177 3.259 15.745 1.00 89.69 69 HIS A O 1
ATOM 535 N N . VAL A 1 70 ? -22.501 1.152 16.412 1.00 88.00 70 VAL A N 1
ATOM 536 C CA . VAL A 1 70 ? -21.225 1.045 17.139 1.00 88.00 70 VAL A CA 1
ATOM 537 C C . VAL A 1 70 ? -20.044 1.162 16.180 1.00 88.00 70 VAL A C 1
ATOM 539 O O . VAL A 1 70 ? -19.132 1.938 16.431 1.00 88.00 70 VAL A O 1
ATOM 542 N N . LEU A 1 71 ? -20.081 0.445 15.053 1.00 87.50 71 LEU A N 1
ATOM 543 C CA . LEU A 1 71 ? -18.999 0.452 14.066 1.00 87.50 71 LEU A CA 1
ATOM 544 C C . LEU A 1 71 ? -18.729 1.845 13.453 1.00 87.50 71 LEU A C 1
ATOM 546 O O . LEU A 1 71 ? -17.580 2.280 13.491 1.00 87.50 71 LEU A O 1
ATOM 550 N N . PRO A 1 72 ? -19.730 2.574 12.909 1.00 88.94 72 PRO A N 1
ATOM 551 C CA . PRO A 1 72 ? -19.486 3.903 12.351 1.00 88.94 72 PRO A CA 1
ATOM 552 C C . PRO A 1 72 ? -19.046 4.917 13.416 1.00 88.94 72 PRO A C 1
ATOM 554 O O . PRO A 1 72 ? -18.164 5.725 13.131 1.00 88.94 72 PRO A O 1
ATOM 557 N N . THR A 1 73 ? -19.584 4.853 14.641 1.00 89.00 73 THR A N 1
ATOM 558 C CA . THR A 1 73 ? -19.139 5.724 15.742 1.00 89.00 73 THR A CA 1
ATOM 559 C C . THR A 1 73 ? -17.697 5.423 16.138 1.00 89.00 73 THR A C 1
ATOM 561 O O . THR A 1 73 ? -16.896 6.343 16.268 1.00 89.00 73 THR A O 1
ATOM 564 N N . LEU A 1 74 ? -17.328 4.143 16.233 1.00 88.06 74 LEU A N 1
ATOM 565 C CA . LEU A 1 74 ? -15.959 3.727 16.527 1.00 88.06 74 LEU A CA 1
ATOM 566 C C . LEU A 1 74 ? -14.982 4.243 15.464 1.00 88.06 74 LEU A C 1
ATOM 568 O O . LEU A 1 74 ? -13.928 4.759 15.809 1.00 88.06 74 LEU A O 1
ATOM 572 N N . LEU A 1 75 ? -15.335 4.153 14.179 1.00 85.94 75 LEU A N 1
ATOM 573 C CA . LEU A 1 75 ? -14.500 4.683 13.097 1.00 85.94 75 LEU A CA 1
ATOM 574 C C . LEU A 1 75 ? -14.356 6.210 13.172 1.00 85.94 75 LEU A C 1
ATOM 576 O O . LEU A 1 75 ? -13.256 6.726 12.983 1.00 85.94 75 LEU A O 1
ATOM 580 N N . ALA A 1 76 ? -15.439 6.929 13.479 1.00 85.75 76 ALA A N 1
ATOM 581 C CA . ALA A 1 76 ? -15.410 8.383 13.623 1.00 85.75 76 ALA A CA 1
ATOM 582 C C . ALA A 1 76 ? -14.536 8.833 14.808 1.00 85.75 76 ALA A C 1
ATOM 584 O O . ALA A 1 76 ? -13.786 9.806 14.706 1.00 85.75 76 ALA A O 1
ATOM 585 N N . GLU A 1 77 ? -14.597 8.103 15.919 1.00 85.19 77 GLU A N 1
ATOM 586 C CA . GLU A 1 77 ? -13.859 8.414 17.143 1.00 85.19 77 GLU A CA 1
ATOM 587 C C . GLU A 1 77 ? -12.392 7.961 17.073 1.00 85.19 77 GLU A C 1
ATOM 589 O O . GLU A 1 77 ? -11.487 8.629 17.574 1.00 85.19 77 GLU A O 1
ATOM 594 N N . SER A 1 78 ? -12.120 6.876 16.346 1.00 86.75 78 SER A N 1
ATOM 595 C CA . SER A 1 78 ? -10.776 6.373 16.059 1.00 86.75 78 SER A CA 1
ATOM 596 C C . SER A 1 78 ? -10.122 7.017 14.830 1.00 86.75 78 SER A C 1
ATOM 598 O O . SER A 1 78 ? -9.129 6.482 14.337 1.00 86.75 78 SER A O 1
ATOM 600 N N . ARG A 1 79 ? -10.598 8.177 14.348 1.00 86.25 79 ARG A N 1
ATOM 601 C CA . ARG A 1 79 ? -10.041 8.856 13.157 1.00 86.25 79 ARG A CA 1
ATOM 602 C C . ARG A 1 79 ? -8.521 9.044 13.203 1.00 86.25 79 ARG A C 1
ATOM 604 O O . ARG A 1 79 ? -7.850 8.864 12.195 1.00 86.25 79 ARG A O 1
ATOM 611 N N . ARG A 1 80 ? -7.972 9.337 14.386 1.00 84.94 80 ARG A N 1
ATOM 612 C CA . ARG A 1 80 ? -6.526 9.530 14.597 1.00 84.94 80 ARG A CA 1
ATOM 613 C C . ARG A 1 80 ? -5.758 8.221 14.477 1.00 84.94 80 ARG A C 1
ATOM 615 O O . ARG A 1 80 ? -4.776 8.132 13.753 1.00 84.94 80 ARG A O 1
ATOM 622 N N . THR A 1 81 ? -6.274 7.168 15.107 1.00 88.06 81 THR A N 1
ATOM 623 C CA . THR A 1 81 ? -5.740 5.809 14.963 1.00 88.06 81 THR A CA 1
ATOM 624 C C . THR A 1 81 ? -5.789 5.342 13.509 1.00 88.06 81 THR A C 1
ATOM 626 O O . THR A 1 81 ? -4.842 4.720 13.039 1.00 88.06 81 THR A O 1
ATOM 629 N N . LEU A 1 82 ? -6.866 5.659 12.786 1.00 88.25 82 LEU A N 1
ATOM 630 C CA . LEU A 1 82 ? -6.990 5.357 11.362 1.00 88.25 82 LEU A CA 1
ATOM 631 C C . LEU A 1 82 ? -5.963 6.136 10.534 1.00 88.25 82 LEU A C 1
ATOM 633 O O . LEU A 1 82 ? -5.309 5.531 9.693 1.00 88.25 82 LEU A O 1
ATOM 637 N N . ALA A 1 83 ? -5.763 7.431 10.798 1.00 89.00 83 ALA A N 1
ATOM 638 C CA . ALA A 1 83 ? -4.746 8.238 10.121 1.00 89.00 83 ALA A CA 1
ATOM 639 C C . ALA A 1 83 ? -3.332 7.664 10.325 1.00 89.00 83 ALA A C 1
ATOM 641 O O . ALA A 1 83 ? -2.611 7.454 9.349 1.00 89.00 83 ALA A O 1
ATOM 642 N N . ALA A 1 84 ? -2.974 7.306 11.562 1.00 89.38 84 ALA A N 1
ATOM 643 C CA . ALA A 1 84 ? -1.694 6.669 11.872 1.00 89.38 84 ALA A CA 1
ATOM 644 C C . ALA A 1 84 ? -1.538 5.300 11.183 1.00 89.38 84 ALA A C 1
ATOM 646 O O . ALA A 1 84 ? -0.488 4.996 10.613 1.00 89.38 84 ALA A O 1
ATOM 647 N N . ALA A 1 85 ? -2.595 4.478 11.181 1.00 91.75 85 ALA A N 1
ATOM 648 C CA . ALA A 1 85 ? -2.595 3.186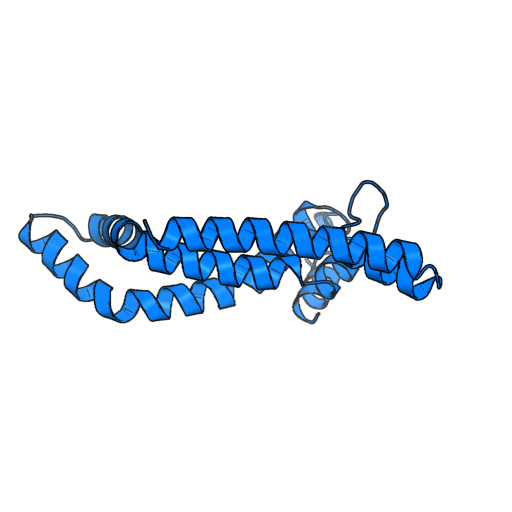 10.500 1.00 91.75 85 ALA A CA 1
ATOM 649 C C . ALA A 1 85 ? -2.416 3.338 8.981 1.00 91.75 85 ALA A C 1
ATOM 651 O O . ALA A 1 85 ? -1.659 2.584 8.370 1.00 91.75 85 ALA A O 1
ATOM 652 N N . LEU A 1 86 ? -3.074 4.331 8.376 1.00 91.56 86 LEU A N 1
ATOM 653 C CA . LEU A 1 86 ? -2.937 4.654 6.957 1.00 91.56 86 LEU A CA 1
ATOM 654 C C . LEU A 1 86 ? -1.534 5.164 6.624 1.00 91.56 86 LEU A C 1
ATOM 656 O O . LEU A 1 86 ? -0.978 4.739 5.616 1.00 91.56 86 LEU A O 1
ATOM 660 N N . ALA A 1 87 ? -0.934 6.005 7.470 1.00 91.38 87 ALA A N 1
ATOM 661 C CA . ALA A 1 87 ? 0.444 6.462 7.291 1.00 91.38 87 ALA A CA 1
ATOM 662 C C . ALA A 1 87 ? 1.438 5.289 7.320 1.00 91.38 87 ALA A C 1
ATOM 664 O O . ALA A 1 87 ? 2.306 5.189 6.450 1.00 91.38 87 ALA A O 1
ATOM 665 N N . ALA A 1 88 ? 1.268 4.352 8.259 1.00 91.25 88 ALA A N 1
ATOM 666 C CA . ALA A 1 88 ? 2.079 3.138 8.326 1.00 91.25 88 ALA A CA 1
ATOM 667 C C . ALA A 1 88 ? 1.890 2.248 7.084 1.00 91.25 88 ALA A C 1
ATOM 669 O O . ALA A 1 88 ? 2.867 1.806 6.478 1.00 91.25 88 ALA A O 1
ATOM 670 N N . GLY A 1 89 ? 0.637 2.022 6.672 1.00 93.31 89 GLY A N 1
ATOM 671 C CA . GLY A 1 89 ? 0.296 1.265 5.466 1.00 93.31 89 GLY A CA 1
ATOM 672 C C . GLY A 1 89 ? 0.886 1.875 4.195 1.00 93.31 89 GLY A C 1
ATOM 673 O O . GLY A 1 89 ? 1.479 1.161 3.388 1.00 93.31 89 GLY A O 1
ATOM 674 N N . PHE A 1 90 ? 0.781 3.196 4.052 1.00 93.00 90 PHE A N 1
ATOM 675 C CA . PHE A 1 90 ? 1.357 3.948 2.943 1.00 93.00 90 PHE A CA 1
ATOM 676 C C . PHE A 1 90 ? 2.878 3.799 2.891 1.00 93.00 90 PHE A C 1
ATOM 678 O O . PHE A 1 90 ? 3.408 3.454 1.839 1.00 93.00 90 PHE A O 1
ATOM 685 N N . GLY A 1 91 ? 3.570 3.988 4.021 1.00 91.50 91 GLY A N 1
ATOM 686 C CA . GLY A 1 91 ? 5.023 3.820 4.102 1.00 91.50 91 GLY A CA 1
ATOM 687 C C . GLY A 1 91 ? 5.481 2.415 3.696 1.00 91.50 91 GLY A C 1
ATOM 688 O O . GLY A 1 91 ? 6.477 2.268 2.985 1.00 91.50 91 GLY A O 1
ATOM 689 N N . GLY A 1 92 ? 4.719 1.388 4.088 1.00 90.75 92 GLY A N 1
ATOM 690 C CA . GLY A 1 92 ? 4.951 0.008 3.661 1.00 90.75 92 GLY A CA 1
ATOM 691 C C . GLY A 1 92 ? 4.737 -0.202 2.159 1.00 90.75 92 GLY A C 1
ATOM 692 O O . GLY A 1 92 ? 5.588 -0.797 1.503 1.00 90.75 92 GLY A O 1
ATOM 693 N N . ALA A 1 93 ? 3.636 0.311 1.603 1.00 92.88 93 ALA A N 1
ATOM 694 C CA . ALA A 1 93 ? 3.296 0.139 0.190 1.00 92.88 93 ALA A CA 1
ATOM 695 C C . ALA A 1 93 ? 4.251 0.898 -0.747 1.00 92.88 93 ALA A C 1
ATOM 697 O O . ALA A 1 93 ? 4.786 0.305 -1.680 1.00 92.88 93 ALA A O 1
ATOM 698 N N . ILE A 1 94 ? 4.535 2.178 -0.470 1.00 92.50 94 ILE A N 1
ATOM 699 C CA . ILE A 1 94 ? 5.391 3.019 -1.328 1.00 92.50 94 ILE A CA 1
ATOM 700 C C . ILE A 1 94 ? 6.843 2.528 -1.392 1.00 92.50 94 ILE A C 1
ATOM 702 O O . ILE A 1 94 ? 7.557 2.825 -2.348 1.00 92.50 94 ILE A O 1
ATOM 706 N N . SER A 1 95 ? 7.277 1.772 -0.383 1.00 89.69 95 SER A N 1
ATOM 707 C CA . SER A 1 95 ? 8.625 1.205 -0.306 1.00 89.69 95 SER A CA 1
ATOM 708 C C . SER A 1 95 ? 8.726 -0.191 -0.935 1.00 89.69 95 SER A C 1
ATOM 710 O O . SER A 1 95 ? 9.833 -0.713 -1.081 1.00 89.69 95 SER A O 1
ATOM 712 N N . GLU A 1 96 ? 7.608 -0.825 -1.309 1.00 93.19 96 GLU A N 1
ATOM 713 C CA . GLU A 1 96 ? 7.631 -2.189 -1.839 1.00 93.19 96 GLU A CA 1
ATOM 714 C C . GLU A 1 96 ? 8.083 -2.204 -3.307 1.00 93.19 96 GLU A C 1
ATOM 716 O O . GLU A 1 96 ? 7.465 -1.647 -4.211 1.00 93.19 96 GLU A O 1
ATOM 721 N N . VAL A 1 97 ? 9.180 -2.914 -3.560 1.00 93.50 97 VAL A N 1
ATOM 722 C CA . VAL A 1 97 ? 9.756 -3.084 -4.906 1.00 93.50 97 VAL A CA 1
ATOM 723 C C . VAL A 1 97 ? 9.377 -4.442 -5.500 1.00 93.50 97 VAL A C 1
ATOM 725 O O . VAL A 1 97 ? 9.140 -4.583 -6.702 1.00 93.50 97 VAL A O 1
ATOM 728 N N . GLY A 1 98 ? 9.371 -5.480 -4.660 1.00 90.44 98 GLY A N 1
ATOM 729 C CA . GLY A 1 98 ? 9.351 -6.870 -5.110 1.00 90.44 98 GLY A CA 1
ATOM 730 C C . GLY A 1 98 ? 8.020 -7.270 -5.735 1.00 90.44 98 GLY A C 1
ATOM 731 O O . GLY A 1 98 ? 8.004 -7.866 -6.811 1.00 90.44 98 GLY A O 1
ATOM 732 N N . ALA A 1 99 ? 6.910 -6.933 -5.074 1.00 90.88 99 ALA A N 1
ATOM 733 C CA . ALA A 1 99 ? 5.577 -7.195 -5.610 1.00 90.88 99 ALA A CA 1
ATOM 734 C C . ALA A 1 99 ? 5.314 -6.398 -6.896 1.00 90.88 99 ALA A C 1
ATOM 736 O O . ALA A 1 99 ? 4.879 -6.989 -7.883 1.00 90.88 99 ALA A O 1
ATOM 737 N N . ALA A 1 100 ? 5.675 -5.111 -6.920 1.00 92.19 100 ALA A N 1
ATOM 738 C CA . ALA A 1 100 ? 5.545 -4.260 -8.100 1.00 92.19 100 ALA A CA 1
ATOM 739 C C . ALA A 1 100 ? 6.339 -4.804 -9.301 1.00 92.19 100 ALA A C 1
ATOM 741 O O . ALA A 1 100 ? 5.806 -4.901 -10.404 1.00 92.19 100 ALA A O 1
ATOM 742 N N . THR A 1 101 ? 7.580 -5.252 -9.084 1.00 93.62 101 THR A N 1
ATOM 743 C CA . THR A 1 101 ? 8.403 -5.855 -10.147 1.00 93.62 101 THR A CA 1
ATOM 744 C C . THR A 1 101 ? 7.809 -7.171 -10.658 1.00 93.62 101 THR A C 1
ATOM 746 O O . THR A 1 101 ? 7.669 -7.351 -11.864 1.00 93.62 101 THR A O 1
ATOM 749 N N . LEU A 1 102 ? 7.454 -8.099 -9.758 1.00 93.56 102 LEU A N 1
ATOM 750 C CA . LEU A 1 102 ? 6.982 -9.440 -10.133 1.00 93.56 102 LEU A CA 1
ATOM 751 C C . LEU A 1 102 ? 5.606 -9.414 -10.807 1.00 93.56 102 LEU A C 1
ATOM 753 O O . LEU A 1 102 ? 5.394 -10.100 -11.803 1.00 93.56 102 LEU A O 1
ATOM 757 N N . VAL A 1 103 ? 4.673 -8.634 -10.259 1.00 93.75 103 VAL A N 1
ATOM 758 C CA . VAL A 1 103 ? 3.279 -8.593 -10.719 1.00 93.75 103 VAL A CA 1
ATOM 759 C C . VAL A 1 103 ? 3.099 -7.589 -11.856 1.00 93.75 103 VAL A C 1
ATOM 761 O O . VAL A 1 103 ? 2.345 -7.859 -12.789 1.00 93.75 103 VAL A O 1
ATOM 764 N N . GLY A 1 104 ? 3.795 -6.450 -11.798 1.00 90.44 104 GLY A N 1
ATOM 765 C CA . GLY A 1 104 ? 3.708 -5.376 -12.787 1.00 90.44 104 GLY A CA 1
ATOM 766 C C . GLY A 1 104 ? 4.615 -5.567 -14.003 1.00 90.44 104 GLY A C 1
ATOM 767 O O . GLY A 1 104 ? 4.269 -5.107 -15.086 1.00 90.44 104 GLY A O 1
ATOM 768 N N . GLY A 1 105 ? 5.745 -6.268 -13.871 1.00 90.44 105 GLY A N 1
ATOM 769 C CA . GLY A 1 105 ? 6.649 -6.564 -14.992 1.00 90.44 105 GLY A CA 1
ATOM 770 C C . GLY A 1 105 ? 7.468 -5.372 -15.505 1.00 90.44 105 GLY A C 1
ATOM 771 O O . GLY A 1 105 ? 8.141 -5.503 -16.522 1.00 90.44 105 GLY A O 1
ATOM 772 N N . ASP A 1 106 ? 7.421 -4.228 -14.812 1.00 92.31 106 ASP A N 1
ATOM 773 C CA . ASP A 1 106 ? 8.195 -3.014 -15.114 1.00 92.31 106 ASP A CA 1
ATOM 774 C C . ASP A 1 106 ? 8.046 -2.479 -16.561 1.00 92.31 106 ASP A C 1
ATOM 776 O O . ASP A 1 106 ? 9.004 -2.103 -17.242 1.00 92.31 106 ASP A O 1
ATOM 780 N N . ILE A 1 107 ? 6.813 -2.404 -17.061 1.00 92.00 107 ILE A N 1
ATOM 781 C CA . ILE A 1 107 ? 6.542 -1.925 -18.419 1.00 92.00 107 ILE A CA 1
ATOM 782 C C . ILE A 1 107 ? 6.547 -0.391 -18.428 1.00 92.00 107 ILE A C 1
ATOM 784 O O . ILE A 1 107 ? 5.726 0.256 -17.765 1.00 92.00 107 ILE A O 1
ATOM 788 N N . ARG A 1 108 ? 7.461 0.212 -19.206 1.00 89.50 108 ARG A N 1
ATOM 789 C CA . ARG A 1 108 ? 7.542 1.675 -19.381 1.00 89.50 108 ARG A CA 1
ATOM 790 C C . ARG A 1 108 ? 6.188 2.259 -19.778 1.00 89.50 108 ARG A C 1
ATOM 792 O O . ARG A 1 108 ? 5.523 1.729 -20.659 1.00 89.50 108 ARG A O 1
ATOM 799 N N . HIS A 1 109 ? 5.821 3.368 -19.138 1.00 88.00 109 HIS A N 1
ATOM 800 C CA . HIS A 1 109 ? 4.556 4.085 -19.349 1.00 88.00 109 HIS A CA 1
ATOM 801 C C . HIS A 1 109 ? 3.277 3.280 -19.056 1.00 88.00 109 HIS A C 1
ATOM 803 O O . HIS A 1 109 ? 2.190 3.751 -19.378 1.00 88.00 109 HIS A O 1
ATOM 809 N N . HIS A 1 110 ? 3.381 2.099 -18.434 1.00 90.88 110 HIS A N 1
ATOM 810 C CA . HIS A 1 110 ? 2.216 1.280 -18.101 1.00 90.88 110 HIS A CA 1
ATOM 811 C C . HIS A 1 110 ? 2.217 0.799 -16.645 1.00 90.88 110 HIS A C 1
ATOM 813 O O . HIS A 1 110 ? 1.301 1.124 -15.896 1.00 90.88 110 HIS A O 1
ATOM 819 N N . THR A 1 111 ? 3.253 0.070 -16.227 1.00 94.50 111 THR A N 1
ATOM 820 C CA . THR A 1 111 ? 3.364 -0.525 -14.878 1.00 94.50 111 THR A CA 1
ATOM 821 C C . THR A 1 111 ? 4.682 -0.213 -14.177 1.00 94.50 111 THR A C 1
ATOM 823 O O . THR A 1 111 ? 4.896 -0.627 -13.039 1.00 94.50 111 THR A O 1
ATOM 826 N N . ARG A 1 112 ? 5.583 0.522 -14.833 1.00 94.94 112 ARG A N 1
ATOM 827 C CA . ARG A 1 112 ? 6.805 1.025 -14.206 1.00 94.94 112 ARG A CA 1
ATOM 828 C C . ARG A 1 112 ? 6.466 2.088 -13.164 1.00 94.94 112 ARG A C 1
ATOM 830 O O . ARG A 1 112 ? 5.867 3.111 -13.491 1.00 94.94 112 ARG A O 1
ATOM 837 N N . VAL A 1 113 ? 6.922 1.862 -11.938 1.00 95.25 113 VAL A N 1
ATOM 838 C CA . VAL A 1 113 ? 6.811 2.800 -10.814 1.00 95.25 113 VAL A CA 1
ATOM 839 C C . VAL A 1 113 ? 8.196 3.309 -10.417 1.00 95.25 113 VAL A C 1
ATOM 841 O O . VAL A 1 113 ? 9.214 2.771 -10.850 1.00 95.25 113 VAL A O 1
ATOM 844 N N . LEU A 1 114 ? 8.254 4.360 -9.595 1.00 94.62 114 LEU A N 1
ATOM 845 C CA . LEU A 1 114 ? 9.522 4.975 -9.181 1.00 94.62 114 LEU A CA 1
ATOM 846 C C . LEU A 1 114 ? 10.475 3.959 -8.537 1.00 94.62 114 LEU A C 1
ATOM 848 O O . LEU A 1 114 ? 11.654 3.931 -8.875 1.00 94.62 114 LEU A O 1
ATOM 852 N N . THR A 1 115 ? 9.966 3.080 -7.670 1.00 94.75 115 THR A N 1
ATOM 853 C CA . THR A 1 115 ? 10.765 2.050 -6.989 1.00 94.75 115 THR A CA 1
ATOM 854 C C . THR A 1 115 ? 11.388 1.046 -7.962 1.00 94.75 115 THR A C 1
ATOM 856 O O . THR A 1 115 ? 12.572 0.734 -7.837 1.00 94.75 115 THR A O 1
ATOM 859 N N . THR A 1 116 ? 10.639 0.571 -8.965 1.00 94.81 116 THR A N 1
ATOM 860 C CA . THR A 1 116 ? 11.174 -0.352 -9.981 1.00 94.81 116 THR A CA 1
ATOM 861 C C . THR A 1 116 ? 12.137 0.356 -10.926 1.00 94.81 116 THR A C 1
ATOM 863 O O . THR A 1 116 ? 13.184 -0.202 -11.250 1.00 94.81 116 THR A O 1
ATOM 866 N N . ALA A 1 117 ? 11.852 1.609 -11.290 1.00 95.25 117 ALA A N 1
ATOM 867 C CA . ALA A 1 117 ? 12.742 2.433 -12.100 1.00 95.25 117 ALA A CA 1
ATOM 868 C C . ALA A 1 117 ? 14.099 2.653 -11.414 1.00 95.25 117 ALA A C 1
ATOM 870 O O . ALA A 1 117 ? 15.127 2.416 -12.037 1.00 95.25 117 ALA A O 1
ATOM 871 N N . ILE A 1 118 ? 14.121 2.999 -10.120 1.00 95.81 118 ILE A N 1
ATOM 872 C CA . ILE A 1 118 ? 15.366 3.149 -9.343 1.00 95.81 118 ILE A CA 1
ATOM 873 C C . ILE A 1 118 ? 16.211 1.873 -9.416 1.00 95.81 118 ILE A C 1
ATOM 875 O O . ILE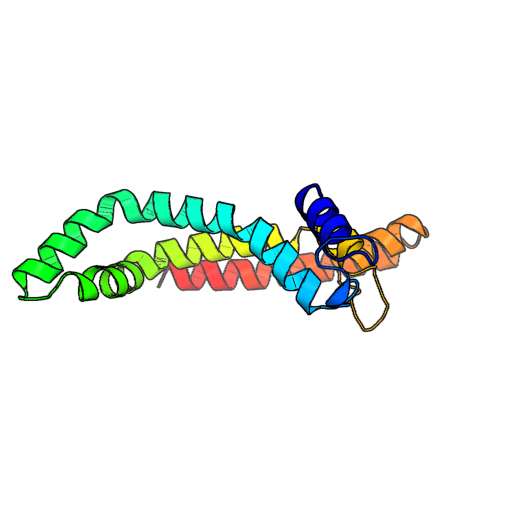 A 1 118 ? 17.423 1.942 -9.629 1.00 95.81 118 ILE A O 1
ATOM 879 N N . VAL A 1 119 ? 15.582 0.702 -9.276 1.00 95.25 119 VAL A N 1
ATOM 880 C CA . VAL A 1 119 ? 16.283 -0.586 -9.364 1.00 95.25 119 VAL A CA 1
ATOM 881 C C . VAL A 1 119 ? 16.844 -0.828 -10.761 1.00 95.25 119 VAL A C 1
ATOM 883 O O . VAL A 1 119 ? 17.969 -1.310 -10.882 1.00 95.25 119 VAL A O 1
ATOM 886 N N . VAL A 1 120 ? 16.089 -0.498 -11.809 1.00 94.44 120 VAL A N 1
ATOM 887 C CA . VAL A 1 120 ? 16.533 -0.649 -13.199 1.00 94.44 120 VAL A CA 1
ATOM 888 C C . VAL A 1 120 ? 17.707 0.275 -13.508 1.00 94.44 120 VAL A C 1
ATOM 890 O O . VAL A 1 120 ? 18.738 -0.218 -13.954 1.00 94.44 120 VAL A O 1
ATOM 893 N N . GLU A 1 121 ? 17.606 1.568 -13.201 1.00 95.38 121 GLU A N 1
ATOM 894 C CA . GLU A 1 121 ? 18.693 2.535 -13.418 1.00 95.38 121 GLU A CA 1
ATOM 895 C C . GLU A 1 121 ? 19.957 2.146 -12.636 1.00 95.38 121 GLU A C 1
ATOM 897 O O . GLU A 1 121 ? 21.057 2.120 -13.187 1.00 95.38 121 GLU A O 1
ATOM 902 N N . THR A 1 122 ? 19.805 1.714 -11.377 1.00 96.38 122 THR A N 1
ATOM 903 C CA . THR A 1 122 ? 20.937 1.233 -10.565 1.00 96.38 122 THR A CA 1
ATOM 904 C C . THR A 1 122 ? 21.613 0.010 -11.192 1.00 96.38 122 THR A C 1
ATOM 906 O O . THR A 1 122 ? 22.838 -0.078 -11.207 1.00 96.38 122 THR A O 1
ATOM 909 N N . ARG A 1 123 ? 20.834 -0.933 -11.744 1.00 95.19 123 ARG A N 1
ATOM 910 C CA . ARG A 1 123 ? 21.368 -2.131 -12.418 1.00 95.19 123 ARG A CA 1
ATOM 911 C C . ARG A 1 123 ? 22.053 -1.817 -13.745 1.00 95.19 123 ARG A C 1
ATOM 913 O O . ARG A 1 123 ? 22.951 -2.557 -14.131 1.00 95.19 123 ARG A O 1
ATOM 920 N N . MET A 1 124 ? 21.634 -0.756 -14.430 1.00 95.75 124 MET A N 1
ATOM 921 C CA . MET A 1 124 ? 22.268 -0.284 -15.666 1.00 95.75 124 MET A CA 1
ATOM 922 C C . MET A 1 124 ? 23.540 0.537 -15.407 1.00 95.75 124 MET A C 1
ATOM 924 O O . MET A 1 124 ? 24.263 0.838 -16.349 1.00 95.75 124 MET A O 1
ATOM 928 N N . GLY A 1 125 ? 23.842 0.868 -14.146 1.00 96.56 125 GLY A N 1
ATOM 929 C CA . GLY A 1 125 ? 24.980 1.714 -13.774 1.00 96.56 125 GLY A CA 1
ATOM 930 C C . GLY A 1 125 ? 24.687 3.217 -13.838 1.00 96.56 125 GLY A C 1
ATOM 931 O O . GLY A 1 125 ? 25.563 4.020 -13.523 1.00 96.56 125 GLY A O 1
ATOM 932 N N . GLU A 1 126 ? 23.452 3.608 -14.160 1.00 96.88 126 GLU A N 1
ATOM 933 C CA . GLU A 1 126 ? 22.989 4.997 -14.261 1.00 96.88 126 GLU A CA 1
ATOM 934 C C . GLU A 1 126 ? 22.671 5.579 -12.871 1.00 96.88 126 GLU A C 1
ATOM 936 O O . GLU A 1 126 ? 21.539 5.947 -12.540 1.00 96.88 126 GLU A O 1
ATOM 941 N N . LEU A 1 127 ? 23.692 5.660 -12.009 1.00 96.06 127 LEU A N 1
ATOM 942 C CA . LEU A 1 127 ? 23.535 6.108 -10.619 1.00 96.06 127 LEU A CA 1
ATOM 943 C C . LEU A 1 127 ? 22.972 7.528 -10.505 1.00 96.06 127 LEU A C 1
ATOM 945 O O . LEU A 1 127 ? 22.230 7.811 -9.567 1.00 96.06 127 LEU A O 1
ATOM 949 N N . GLN A 1 128 ? 23.305 8.419 -11.441 1.00 97.62 128 GLN A N 1
ATOM 950 C CA . GLN A 1 128 ? 22.791 9.790 -11.427 1.00 97.62 128 GLN A CA 1
ATOM 951 C C . GLN A 1 128 ? 21.263 9.808 -11.564 1.00 97.62 128 GLN A C 1
ATOM 953 O O . GLN A 1 128 ? 20.581 10.462 -10.773 1.00 97.62 128 GLN A O 1
ATOM 958 N N . ALA A 1 129 ? 20.719 9.037 -12.511 1.00 96.12 129 ALA A N 1
ATOM 959 C CA . ALA A 1 129 ? 19.279 8.905 -12.706 1.00 96.12 129 ALA A CA 1
ATOM 960 C C . ALA A 1 129 ? 18.608 8.211 -11.510 1.00 96.12 129 ALA A C 1
ATOM 962 O O . ALA A 1 129 ? 17.583 8.686 -11.014 1.00 96.12 129 ALA A O 1
ATOM 963 N N . ALA A 1 130 ? 19.212 7.136 -10.993 1.00 96.56 130 ALA A N 1
ATOM 964 C CA . ALA A 1 130 ? 18.700 6.422 -9.825 1.00 96.56 130 ALA A CA 1
ATOM 965 C C . ALA A 1 130 ? 18.603 7.326 -8.582 1.00 96.56 130 ALA A C 1
ATOM 967 O O . ALA A 1 130 ? 17.582 7.322 -7.894 1.00 96.56 130 ALA A O 1
ATOM 968 N N . LEU A 1 131 ? 19.633 8.137 -8.317 1.00 97.56 131 LEU A N 1
ATOM 969 C CA . LEU A 1 131 ? 19.650 9.085 -7.200 1.00 97.56 131 LEU A CA 1
ATOM 970 C C . LEU A 1 131 ? 18.611 10.196 -7.376 1.00 97.56 131 LEU A C 1
ATOM 972 O O . LEU A 1 131 ? 17.928 10.541 -6.412 1.00 97.56 131 LEU A O 1
ATOM 976 N N . ALA A 1 132 ? 18.446 10.721 -8.593 1.00 97.75 132 ALA A N 1
ATOM 977 C CA . ALA A 1 132 ? 17.427 11.726 -8.882 1.00 97.75 132 ALA A CA 1
ATOM 978 C C . ALA A 1 132 ? 16.010 11.183 -8.628 1.00 97.75 132 ALA A C 1
ATOM 980 O O . ALA A 1 132 ? 15.220 11.813 -7.923 1.00 97.75 132 ALA A O 1
ATOM 981 N N . LEU A 1 133 ? 15.702 9.982 -9.130 1.00 96.75 133 LEU A N 1
ATOM 982 C CA . LEU A 1 133 ? 14.419 9.316 -8.884 1.00 96.75 133 LEU A CA 1
ATOM 983 C C . LEU A 1 133 ? 14.214 9.001 -7.397 1.00 96.75 133 LEU A C 1
ATOM 985 O O . LEU A 1 133 ? 13.115 9.193 -6.876 1.00 96.75 133 LEU A O 1
ATOM 989 N N . GLY A 1 134 ? 15.267 8.563 -6.704 1.00 96.38 134 GLY A N 1
ATOM 990 C CA . GLY A 1 134 ? 15.245 8.309 -5.265 1.00 96.38 134 GLY A CA 1
ATOM 991 C C . GLY A 1 134 ? 14.931 9.562 -4.449 1.00 96.38 134 GLY A C 1
ATOM 992 O O . GLY A 1 134 ? 14.094 9.510 -3.551 1.00 96.38 134 GLY A O 1
ATOM 993 N N . ALA A 1 135 ? 15.532 10.704 -4.793 1.00 97.56 135 ALA A N 1
ATOM 994 C CA . ALA A 1 135 ? 15.251 11.980 -4.139 1.00 97.56 135 ALA A CA 1
ATOM 995 C C . ALA A 1 135 ? 13.797 12.431 -4.355 1.00 97.56 135 ALA A C 1
ATOM 997 O O . ALA A 1 135 ? 13.144 12.873 -3.408 1.00 97.56 135 ALA A O 1
ATOM 998 N N . VAL A 1 136 ? 13.264 12.266 -5.572 1.00 97.44 136 VAL A N 1
ATOM 999 C CA . VAL A 1 136 ? 11.854 12.562 -5.880 1.00 97.44 136 VAL A CA 1
ATOM 1000 C C . VAL A 1 136 ? 10.919 11.659 -5.076 1.00 97.44 136 VAL A C 1
ATOM 1002 O O . VAL A 1 136 ? 9.994 12.156 -4.433 1.00 97.44 136 VAL A O 1
ATOM 1005 N N . LEU A 1 137 ? 11.172 10.347 -5.063 1.00 95.94 137 LEU A N 1
ATOM 1006 C CA . LEU A 1 137 ? 10.372 9.388 -4.302 1.00 95.94 137 LEU A CA 1
ATOM 1007 C C . LEU A 1 137 ? 10.384 9.710 -2.804 1.00 95.94 137 LEU A C 1
ATOM 1009 O O . LEU A 1 137 ? 9.328 9.731 -2.176 1.00 95.94 137 LEU A O 1
ATOM 1013 N N . LEU A 1 138 ? 11.561 10.006 -2.246 1.00 96.00 138 LEU A N 1
ATOM 1014 C CA . LEU A 1 138 ? 11.713 10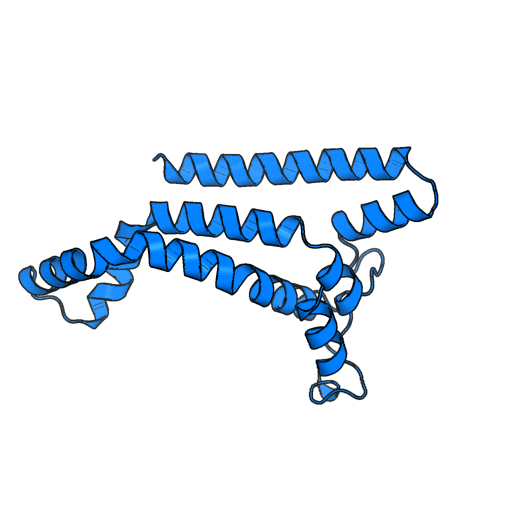.381 -0.844 1.00 96.00 138 LEU A CA 1
ATOM 1015 C C . LEU A 1 138 ? 10.947 11.669 -0.523 1.00 96.00 138 LEU A C 1
ATOM 1017 O O . LEU A 1 138 ? 10.241 11.724 0.481 1.00 96.00 138 LEU A O 1
ATOM 1021 N N . GLY A 1 139 ? 11.038 12.683 -1.387 1.00 96.94 139 GLY A N 1
ATOM 1022 C CA . GLY A 1 139 ? 10.284 13.927 -1.242 1.00 96.94 139 GLY A CA 1
ATOM 1023 C C . GLY A 1 139 ? 8.774 13.687 -1.215 1.00 96.94 139 GLY A C 1
ATOM 1024 O O . GLY A 1 139 ? 8.093 14.166 -0.310 1.00 96.94 139 GLY A O 1
ATOM 1025 N N . ILE A 1 140 ? 8.251 12.886 -2.149 1.00 95.94 140 ILE A N 1
ATOM 1026 C CA . ILE A 1 140 ? 6.826 12.523 -2.195 1.00 95.94 140 ILE A CA 1
ATOM 1027 C C . ILE A 1 140 ? 6.420 11.754 -0.933 1.00 95.94 140 ILE A C 1
ATOM 1029 O O . ILE A 1 140 ? 5.418 12.092 -0.302 1.00 95.94 140 ILE A O 1
ATOM 1033 N N . ALA A 1 141 ? 7.200 10.746 -0.537 1.00 94.38 141 ALA A N 1
ATOM 1034 C CA . ALA A 1 141 ? 6.906 9.927 0.634 1.00 94.38 141 ALA A CA 1
ATOM 1035 C C . ALA A 1 141 ? 6.853 10.769 1.919 1.00 94.38 141 ALA A C 1
ATOM 1037 O O . ALA A 1 141 ? 5.928 10.614 2.720 1.00 94.38 141 A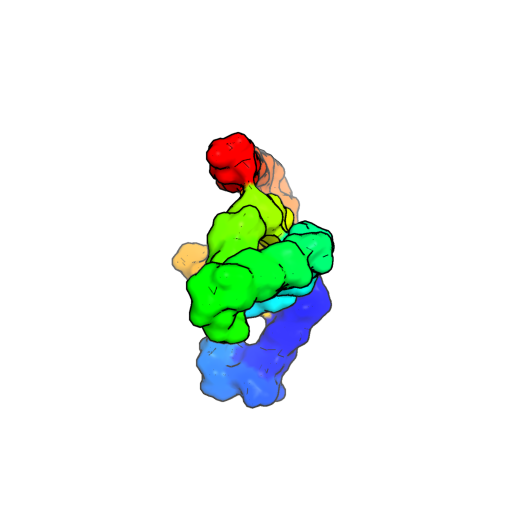LA A O 1
ATOM 1038 N N . LEU A 1 142 ? 7.802 11.694 2.091 1.00 94.38 142 LEU A N 1
ATOM 1039 C CA . LEU A 1 142 ? 7.834 12.614 3.226 1.00 94.38 142 LEU A CA 1
ATOM 1040 C C . LEU A 1 142 ? 6.647 13.575 3.216 1.00 94.38 142 LEU A C 1
ATOM 1042 O O . LEU A 1 142 ? 6.020 13.747 4.257 1.00 94.38 142 LEU A O 1
ATOM 1046 N N . LEU A 1 143 ? 6.303 14.164 2.068 1.00 94.94 143 LEU A N 1
ATOM 1047 C CA . LEU A 1 143 ? 5.172 15.091 1.961 1.00 94.94 143 LEU A CA 1
ATOM 1048 C C . LEU A 1 143 ? 3.842 14.417 2.306 1.00 94.94 143 LEU A C 1
ATOM 1050 O O . LEU A 1 143 ? 3.070 14.955 3.098 1.00 94.94 143 LEU A O 1
ATOM 1054 N N . VAL A 1 144 ? 3.589 13.226 1.757 1.00 93.56 144 VAL A N 1
ATOM 1055 C CA . VAL A 1 144 ? 2.354 12.479 2.037 1.00 93.56 144 VAL A CA 1
ATOM 1056 C C . VAL A 1 144 ? 2.304 12.055 3.503 1.00 93.56 144 VAL A C 1
ATOM 1058 O O . VAL A 1 144 ? 1.284 12.242 4.163 1.00 93.56 144 VAL A O 1
ATOM 1061 N N . THR A 1 145 ? 3.409 11.539 4.044 1.00 91.19 145 THR A N 1
ATOM 1062 C CA . THR A 1 145 ? 3.465 11.122 5.452 1.00 91.19 145 THR A CA 1
ATOM 1063 C C . THR A 1 145 ? 3.279 12.314 6.390 1.00 91.19 145 THR A C 1
ATOM 1065 O O . THR A 1 145 ? 2.499 12.232 7.334 1.00 91.19 145 THR A O 1
ATOM 1068 N N . ALA A 1 146 ? 3.930 13.447 6.114 1.00 91.75 146 ALA A N 1
ATOM 1069 C CA . ALA A 1 146 ? 3.770 14.670 6.895 1.00 91.75 146 ALA A CA 1
ATOM 1070 C C . ALA A 1 146 ? 2.322 15.174 6.862 1.00 91.75 146 ALA A C 1
ATOM 1072 O O . ALA A 1 146 ? 1.777 15.517 7.908 1.00 91.75 146 ALA A O 1
ATOM 1073 N N . PHE A 1 147 ? 1.677 15.157 5.693 1.00 91.69 147 PHE A N 1
ATOM 1074 C CA . PHE A 1 147 ? 0.269 15.525 5.558 1.00 91.69 147 PHE A CA 1
ATOM 1075 C C . PHE A 1 147 ? -0.648 14.633 6.411 1.00 91.69 147 PHE A C 1
ATOM 1077 O O . PHE A 1 147 ? -1.487 15.145 7.151 1.00 91.69 147 PHE A O 1
ATOM 1084 N N . LEU A 1 148 ? -0.451 13.310 6.373 1.00 89.00 148 LEU A N 1
ATOM 1085 C CA . LEU A 1 148 ? -1.232 12.366 7.181 1.00 89.00 148 LEU A CA 1
ATOM 1086 C C . LEU A 1 148 ? -1.023 12.569 8.690 1.00 89.00 148 LEU A C 1
ATOM 1088 O O . LEU A 1 148 ? -1.982 12.494 9.455 1.00 89.00 148 LEU A O 1
ATOM 1092 N N . VAL A 1 149 ? 0.206 12.870 9.115 1.00 87.38 149 VAL A N 1
ATOM 1093 C CA . VAL A 1 149 ? 0.535 13.138 10.526 1.00 87.38 149 VAL A CA 1
ATOM 1094 C C . VAL A 1 149 ? -0.042 14.474 11.005 1.00 87.38 149 VAL A C 1
ATOM 1096 O O . VAL A 1 149 ? -0.481 14.583 12.148 1.00 87.38 149 VAL A O 1
ATOM 1099 N N . ILE A 1 150 ? -0.071 15.504 10.155 1.00 88.69 150 ILE A N 1
ATOM 1100 C CA . ILE A 1 150 ? -0.716 16.782 10.493 1.00 88.69 150 ILE A CA 1
ATOM 1101 C C . ILE A 1 150 ? -2.222 16.571 10.686 1.00 88.69 150 ILE A C 1
ATOM 1103 O O . ILE A 1 150 ? -2.771 17.028 11.685 1.00 88.69 150 ILE A O 1
ATOM 1107 N N . LEU A 1 151 ? -2.863 15.798 9.804 1.00 83.69 151 LEU A N 1
ATOM 1108 C CA . LEU A 1 151 ? -4.282 15.452 9.920 1.00 83.69 151 LEU A CA 1
ATOM 1109 C C . LEU A 1 151 ? -4.603 14.639 11.189 1.00 83.69 151 LEU A C 1
ATOM 1111 O O . LEU A 1 151 ? -5.708 14.728 11.716 1.00 83.69 151 LEU A O 1
ATOM 1115 N N . GLU A 1 152 ? -3.650 13.855 11.702 1.00 79.69 152 GLU A N 1
ATOM 1116 C CA . GLU A 1 152 ? -3.796 13.158 12.985 1.00 79.69 152 GLU A CA 1
ATOM 1117 C C . GLU A 1 152 ? -3.853 14.129 14.181 1.00 79.69 152 GLU A C 1
ATOM 1119 O O . GLU A 1 152 ? -4.520 13.842 15.181 1.00 79.69 152 GLU A O 1
ATOM 1124 N N . ARG A 1 153 ? -3.141 15.261 14.101 1.00 71.69 153 ARG A N 1
ATOM 1125 C CA . ARG A 1 153 ? -2.988 16.213 15.211 1.00 71.69 153 ARG A CA 1
ATOM 1126 C C . ARG A 1 153 ? -4.171 17.164 15.391 1.00 71.69 153 ARG A C 1
ATOM 1128 O O . ARG A 1 153 ? -4.374 17.622 16.517 1.00 71.69 153 ARG A O 1
ATOM 1135 N N . GLU A 1 154 ? -4.940 17.431 14.339 1.00 55.00 154 GLU A N 1
ATOM 1136 C CA . GLU A 1 154 ? -6.178 18.232 14.394 1.00 55.00 154 GLU A CA 1
ATOM 1137 C C . GLU A 1 154 ? -7.397 17.426 14.928 1.00 55.00 154 GLU A C 1
ATOM 1139 O O . GLU A 1 154 ? -8.339 18.034 15.480 1.00 55.00 154 GLU A O 1
#

Foldseek 3Di:
DVLLVVLLQQCPCPHVVVVVVQFQAVVSLCVSLCVQLVVQLVVLLCVQLVVPLVVLVVVCVVVVHDPVVSVVSSCVVCVLSNLVSVLRSLVRSLQDQRSLCSRNVCDPPGSNDLSVVLVVCVVVVVNVVSVVSVVVSVVVNCVVSVVSNVVSVD

InterPro domains:
  IPR000515 ABC transporter type 1, transmembrane domain MetI-like [PS50928] (1-148)
  IPR035906 MetI-like superfamily [G3DSA:1.10.3720.10] (1-154)
  IPR035906 MetI-like superfamily [SSF161098] (2-152)
  IPR049783 ABC transporter permease TupB-like [NF038017] (2-138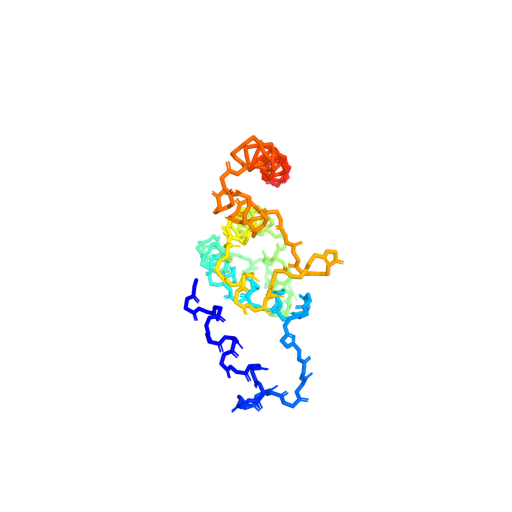)
  IPR049783 ABC transporter permease TupB-like [PTHR43632] (2-152)